Protein AF-A0AAW9IHQ1-F1 (afdb_monomer)

Mean predicted aligned error: 2.81 Å

Organism: Clostridium perfringens (NCBI:txid1502)

Nearest PDB structures (foldseek):
  6mh5-assembly1_A  TM=9.655E-01  e=3.810E-15  Staphylococcus schleiferi
  4oof-assembly1_B  TM=9.633E-01  e=3.602E-14  Mycobacterium tuberculosis H37Rv
  4ooe-assembly1_B  TM=9.600E-01  e=3.390E-14  Mycobacterium tuberculosis H37Rv
  2jd0-assembly1_A  TM=9.594E-01  e=8.427E-14  Mycobacterium tuberculosis H37Rv
  2y1c-assembly1_A  TM=9.170E-01  e=8.427E-14  Mycobacterium tuberculosis H37Rv

Secondary structure (DSSP, 8-state):
-HHHHTT--EEE--HHHHHHHHHHHHHHHHHHT--EEE-SHHHHHHHHHTTTS-GGGEEEEEEEE---TTTT--HHHHTT--HHHHT--SS----HHHHHHHHTTHHHHHHHHHHHHHH---GGGEEEEE-TT--S-EEEEETTS-EE-

Radius of gyration: 16.57 Å; Cα contacts (8 Å, |Δi|>4): 228; chains: 1; bounding box: 47×26×45 Å

Sequence (149 aa):
IKAIEAKKDRALANKETLVVAGALVMKKAKEMGVEILPVDSEHSAIFQSLNGYNEEDVSKIILTASGGPFRGKNIEELKNVTVKDALKHPKWNMGQKISIDSATLMNKGLEVIEAHFLFNCPYENIEVVVHPQGIIHSMVEYNDASVIA

InterPro domains:
  IPR003821 1-deoxy-D-xylulose 5-phosphate reductoisomerase [PTHR30525] (1-149)
  IPR013644 1-deoxy-D-xylulose 5-phosphate reductoisomerase, C-terminal [PF08436] (36-119)

Solvent-accessible surface area (backbone atoms only — not comparable to full-atom values): 8389 Å² total; per-residue (Å²): 105,74,50,40,77,66,59,38,65,36,79,44,66,64,55,65,58,37,57,77,38,25,75,62,53,53,50,51,20,62,77,52,74,29,55,78,42,56,56,41,65,39,53,35,34,36,56,58,49,46,62,96,57,61,80,88,46,54,55,32,41,39,46,47,35,56,50,38,50,51,59,89,60,53,73,75,59,58,76,70,64,48,72,79,53,27,65,53,43,88,79,63,91,73,58,68,68,61,29,45,26,32,36,70,45,48,44,57,57,45,48,52,49,27,46,28,62,76,66,74,40,59,71,94,35,53,44,81,42,78,40,68,83,64,77,72,41,17,29,36,30,30,75,87,69,51,74,39,107

pLDDT: mean 96.47, std 2.45, range [85.06, 98.75]

Structure (mmCIF, N/CA/C/O backbone):
data_AF-A0AAW9IHQ1-F1
#
_entry.id   AF-A0AAW9IHQ1-F1
#
loop_
_atom_site.group_PDB
_atom_site.id
_atom_site.type_symbol
_atom_site.label_atom_id
_atom_site.label_alt_id
_atom_site.label_comp_id
_atom_site.label_asym_id
_atom_site.label_entity_id
_atom_site.label_seq_id
_atom_site.pdbx_PDB_ins_code
_atom_site.Cartn_x
_atom_site.Cartn_y
_atom_site.Cartn_z
_atom_site.occupancy
_atom_site.B_iso_or_equiv
_atom_site.auth_seq_id
_atom_site.auth_comp_id
_atom_site.auth_asym_id
_atom_site.auth_atom_id
_atom_site.pdbx_PDB_model_num
ATOM 1 N N . ILE A 1 1 ? -19.232 5.748 -0.566 1.00 91.75 1 ILE A N 1
ATOM 2 C CA . ILE A 1 1 ? -20.231 6.606 0.118 1.00 91.75 1 ILE A CA 1
ATOM 3 C C . ILE A 1 1 ? -21.606 5.946 0.214 1.00 91.75 1 ILE A C 1
ATOM 5 O O . ILE A 1 1 ? -21.896 5.466 1.294 1.00 91.75 1 ILE A O 1
ATOM 9 N N . LYS A 1 2 ? -22.398 5.787 -0.861 1.00 95.81 2 LYS A N 1
ATOM 10 C CA . LYS A 1 2 ? -23.765 5.210 -0.766 1.00 95.81 2 LYS A CA 1
ATOM 11 C C . LYS A 1 2 ? -23.884 3.895 0.020 1.00 95.81 2 LYS A C 1
ATOM 13 O O . LYS A 1 2 ? -24.820 3.716 0.783 1.00 95.81 2 LYS A O 1
ATOM 18 N N . ALA A 1 3 ? -22.937 2.973 -0.142 1.00 96.19 3 ALA A N 1
ATOM 19 C CA . ALA A 1 3 ? -22.962 1.723 0.622 1.00 96.19 3 ALA A CA 1
ATOM 20 C C . ALA A 1 3 ? -22.671 1.913 2.123 1.00 96.19 3 ALA A C 1
ATOM 22 O O . ALA A 1 3 ? -23.284 1.237 2.937 1.00 96.19 3 ALA A O 1
ATOM 23 N N . ILE A 1 4 ? -21.804 2.869 2.481 1.00 96.44 4 ILE A N 1
ATOM 24 C CA . ILE A 1 4 ? -21.558 3.264 3.878 1.00 96.44 4 ILE A CA 1
ATOM 25 C C . ILE A 1 4 ? -22.839 3.878 4.458 1.00 96.44 4 ILE A C 1
ATOM 27 O O . ILE A 1 4 ? -23.260 3.534 5.555 1.00 96.44 4 ILE A O 1
ATOM 31 N N . GLU A 1 5 ? -23.516 4.738 3.693 1.00 96.12 5 GLU A N 1
ATOM 32 C CA . GLU A 1 5 ? -24.803 5.324 4.095 1.00 96.12 5 GLU A CA 1
ATOM 33 C C . GLU A 1 5 ? -25.894 4.260 4.284 1.00 96.12 5 GLU A C 1
ATOM 35 O O . GLU A 1 5 ? -26.731 4.376 5.174 1.00 96.12 5 GLU A O 1
ATOM 40 N N . ALA A 1 6 ? -25.840 3.189 3.492 1.00 97.38 6 ALA A N 1
ATOM 41 C CA . ALA A 1 6 ? -26.702 2.020 3.615 1.00 97.38 6 ALA A CA 1
ATOM 42 C C . ALA A 1 6 ? -26.254 1.019 4.701 1.00 97.38 6 ALA A C 1
ATOM 44 O O . ALA A 1 6 ? -26.804 -0.084 4.761 1.00 97.38 6 ALA A O 1
ATOM 45 N N . LYS A 1 7 ? -25.267 1.377 5.538 1.00 96.69 7 LYS A N 1
ATOM 46 C CA . LYS A 1 7 ? -24.699 0.539 6.607 1.00 96.69 7 LYS A CA 1
ATOM 47 C C . LYS A 1 7 ? -24.227 -0.834 6.119 1.00 96.69 7 LYS A C 1
ATOM 49 O O . LYS A 1 7 ? -24.558 -1.865 6.700 1.00 96.69 7 LYS A O 1
ATOM 54 N N . LYS A 1 8 ? -23.527 -0.854 4.985 1.00 97.81 8 LYS A N 1
ATOM 55 C CA . LYS A 1 8 ? -22.898 -2.057 4.436 1.00 97.81 8 LYS A CA 1
ATOM 56 C C . LYS A 1 8 ? -21.396 -1.948 4.570 1.00 97.81 8 LYS A C 1
ATOM 58 O O . LYS A 1 8 ? -20.826 -0.995 4.034 1.00 97.81 8 LYS A O 1
ATOM 63 N N . ASP A 1 9 ? -20.795 -2.955 5.190 1.00 96.25 9 ASP A N 1
ATOM 64 C CA . ASP A 1 9 ? -19.345 -3.121 5.216 1.00 96.25 9 ASP A CA 1
ATOM 65 C C . ASP A 1 9 ? -18.786 -3.146 3.798 1.00 96.25 9 ASP A C 1
ATOM 67 O O . ASP A 1 9 ? -19.443 -3.565 2.831 1.00 96.25 9 ASP A O 1
ATOM 71 N N . ARG A 1 10 ? -17.575 -2.615 3.653 1.00 95.69 10 ARG A N 1
ATOM 72 C CA . ARG A 1 10 ? -16.955 -2.407 2.350 1.00 95.69 10 ARG A CA 1
ATOM 73 C C . ARG A 1 10 ? -15.626 -3.116 2.275 1.00 95.69 10 ARG A C 1
ATOM 75 O O . ARG A 1 10 ? -14.631 -2.601 2.756 1.00 95.69 10 ARG A O 1
ATOM 82 N N . ALA A 1 11 ? -15.616 -4.222 1.542 1.00 97.19 11 ALA A N 1
ATOM 83 C CA . ALA A 1 11 ? -14.406 -4.755 0.938 1.00 97.19 11 ALA A CA 1
ATOM 84 C C . ALA A 1 11 ? -13.908 -3.760 -0.128 1.00 97.19 11 ALA A C 1
ATOM 86 O O . ALA A 1 11 ? -14.492 -3.647 -1.212 1.00 97.19 11 ALA A O 1
ATOM 87 N N . LEU A 1 12 ? -12.895 -2.965 0.212 1.00 95.19 12 LEU A N 1
ATOM 88 C CA . LEU A 1 12 ? -12.358 -1.904 -0.627 1.00 95.19 12 LEU A CA 1
ATOM 89 C C . LEU A 1 12 ? -11.076 -2.375 -1.320 1.00 95.19 12 LEU A C 1
ATOM 91 O O . LEU A 1 12 ? -10.045 -2.563 -0.688 1.00 95.19 12 LEU A O 1
ATOM 95 N N . ALA A 1 13 ? -11.157 -2.533 -2.641 1.00 93.06 13 ALA A N 1
ATOM 96 C CA . ALA A 1 13 ? -10.009 -2.825 -3.510 1.00 93.06 13 ALA A CA 1
ATOM 97 C C . ALA A 1 13 ? -9.484 -1.581 -4.251 1.00 93.06 13 ALA A C 1
ATOM 99 O O . ALA A 1 13 ? -8.509 -1.651 -4.992 1.00 93.06 13 ALA A O 1
ATOM 100 N N . ASN A 1 14 ? -10.188 -0.451 -4.142 1.00 92.25 14 ASN A N 1
ATOM 101 C CA . ASN A 1 14 ? -9.871 0.767 -4.875 1.00 92.25 14 ASN A CA 1
ATOM 102 C C . ASN A 1 14 ? -9.147 1.770 -3.967 1.00 92.25 14 ASN A C 1
ATOM 104 O O . ASN A 1 14 ? -9.802 2.555 -3.277 1.00 92.25 14 ASN A O 1
ATOM 108 N N . LYS A 1 15 ? -7.813 1.767 -4.024 1.00 94.44 15 LYS A N 1
ATOM 109 C CA . LYS A 1 15 ? -6.951 2.651 -3.228 1.00 94.44 15 LYS A CA 1
ATOM 110 C C . LYS A 1 15 ? -7.170 4.133 -3.485 1.00 94.44 15 LYS A C 1
ATOM 112 O O . LYS A 1 15 ? -7.130 4.947 -2.566 1.00 94.44 15 LYS A O 1
ATOM 117 N N . GLU A 1 16 ? -7.477 4.505 -4.729 1.00 97.06 16 GLU A N 1
ATOM 118 C CA . GLU A 1 16 ? -7.649 5.904 -5.132 1.00 97.06 16 GLU A CA 1
ATOM 119 C C . GLU A 1 16 ? -8.758 6.600 -4.337 1.00 97.06 16 GLU A C 1
ATOM 121 O O . GLU A 1 16 ? -8.670 7.798 -4.079 1.00 97.06 16 GLU A O 1
ATOM 126 N N . THR A 1 17 ? -9.772 5.851 -3.890 1.00 96.31 17 THR A N 1
ATOM 127 C CA . THR A 1 17 ? -10.822 6.370 -3.007 1.00 96.31 17 THR A CA 1
ATOM 128 C C . THR A 1 17 ? -10.244 6.929 -1.704 1.00 96.31 17 THR A C 1
ATOM 130 O O . THR A 1 17 ? -10.631 8.025 -1.292 1.00 96.31 17 THR A O 1
ATOM 133 N N . LEU A 1 18 ? -9.322 6.208 -1.060 1.00 96.69 18 LEU A N 1
ATOM 134 C CA . LEU A 1 18 ? -8.708 6.644 0.197 1.00 96.69 18 LEU A CA 1
ATOM 135 C C . LEU A 1 18 ? -7.591 7.659 -0.028 1.00 96.69 18 LEU A C 1
ATOM 137 O O . LEU A 1 18 ? -7.455 8.585 0.764 1.00 96.69 18 LEU A O 1
ATOM 141 N N . VAL A 1 19 ? -6.872 7.576 -1.144 1.00 97.06 19 VAL A N 1
ATOM 142 C CA . VAL A 1 19 ? -5.885 8.605 -1.499 1.00 97.06 19 VAL A CA 1
ATOM 143 C C . VAL A 1 19 ? -6.552 9.967 -1.699 1.00 97.06 19 VAL A C 1
ATOM 145 O O . VAL A 1 19 ? -6.074 10.976 -1.190 1.00 97.06 19 VAL A O 1
ATOM 148 N N . VAL A 1 20 ? -7.667 10.011 -2.433 1.00 97.69 20 VAL A N 1
ATOM 149 C CA . VAL A 1 20 ? -8.336 11.273 -2.782 1.00 97.69 20 VAL A CA 1
ATOM 150 C C . VAL A 1 20 ? -9.240 11.775 -1.656 1.00 97.69 20 VAL A C 1
ATOM 152 O O . VAL A 1 20 ? -9.367 12.983 -1.462 1.00 97.69 20 VAL A O 1
ATOM 155 N N . ALA A 1 21 ? -9.902 10.874 -0.928 1.00 97.50 21 ALA A N 1
ATOM 156 C CA . ALA A 1 21 ? -10.961 11.232 0.012 1.00 97.50 21 ALA A CA 1
ATOM 157 C C . ALA A 1 21 ? -10.863 10.502 1.361 1.00 97.50 21 ALA A C 1
ATOM 159 O O . ALA A 1 21 ? -11.879 10.368 2.046 1.00 97.50 21 ALA A O 1
ATOM 160 N N . GLY A 1 22 ? -9.673 10.049 1.764 1.00 97.06 22 GLY A N 1
ATOM 161 C CA . GLY A 1 22 ? -9.461 9.212 2.951 1.00 97.06 22 GLY A CA 1
ATOM 162 C C . GLY A 1 22 ? -10.115 9.765 4.211 1.00 97.06 22 GLY A C 1
ATOM 163 O O . GLY A 1 22 ? -10.982 9.111 4.786 1.00 97.06 22 GLY A O 1
ATOM 164 N N . ALA A 1 23 ? -9.820 11.015 4.577 1.00 97.06 23 ALA A N 1
ATOM 165 C CA . ALA A 1 23 ? -10.409 11.649 5.760 1.00 97.06 23 ALA A CA 1
ATOM 166 C C . ALA A 1 23 ? -11.951 11.682 5.725 1.00 97.06 23 ALA A C 1
ATOM 168 O O . ALA A 1 23 ? -12.601 11.441 6.741 1.00 97.06 23 ALA A O 1
ATOM 169 N N . LEU A 1 24 ? -12.551 11.944 4.558 1.00 97.50 24 LEU A N 1
ATOM 170 C CA . LEU A 1 24 ? -14.007 11.973 4.388 1.00 97.50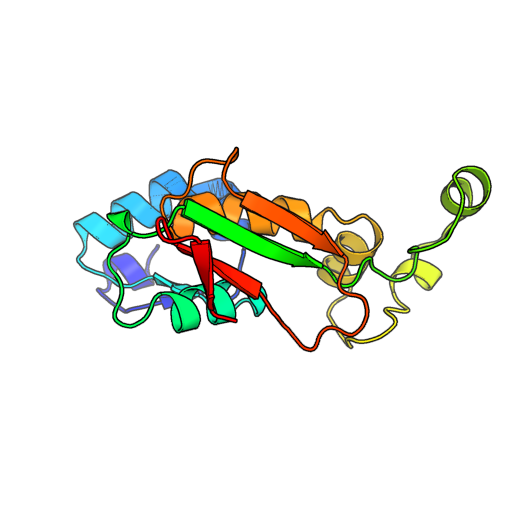 24 LEU A CA 1
ATOM 171 C C . LEU A 1 24 ? -14.610 10.568 4.510 1.00 97.50 24 LEU A C 1
ATOM 173 O O . LEU A 1 24 ? -15.615 10.378 5.196 1.00 97.50 24 LEU A O 1
ATOM 177 N N . VAL A 1 25 ? -14.011 9.593 3.825 1.00 97.88 25 VAL A N 1
ATOM 178 C CA . VAL A 1 25 ? -14.492 8.209 3.770 1.00 97.88 25 VAL A CA 1
ATOM 179 C C . VAL A 1 25 ? -14.375 7.549 5.139 1.00 97.88 25 VAL A C 1
ATOM 181 O O . VAL A 1 25 ? -15.375 7.017 5.621 1.00 97.88 25 VAL A O 1
ATOM 184 N N . MET A 1 26 ? -13.211 7.648 5.786 1.00 97.62 26 MET A N 1
ATOM 185 C CA . MET A 1 26 ? -12.958 7.047 7.098 1.00 97.62 26 MET A CA 1
ATOM 186 C C . MET A 1 26 ? -13.821 7.690 8.186 1.00 97.62 26 MET A C 1
ATOM 188 O O . MET A 1 26 ? -14.451 6.979 8.969 1.00 97.62 26 MET A O 1
ATOM 192 N N . LYS A 1 27 ? -13.960 9.027 8.189 1.00 97.44 27 LYS A N 1
ATOM 193 C CA . LYS A 1 27 ? -14.873 9.722 9.111 1.00 97.44 27 LYS A CA 1
ATOM 194 C C . LYS A 1 27 ? -16.312 9.232 8.950 1.00 97.44 27 LYS A C 1
ATOM 196 O O . LYS A 1 27 ? -16.955 8.893 9.938 1.00 97.44 27 LYS A O 1
ATOM 201 N N . LYS A 1 28 ? -16.813 9.157 7.712 1.00 97.75 28 LYS A N 1
ATOM 202 C CA . LYS A 1 28 ? -18.184 8.705 7.434 1.00 97.75 28 LYS A CA 1
ATOM 203 C C . LYS A 1 28 ? -18.399 7.240 7.822 1.00 97.75 28 LYS A C 1
ATOM 205 O O . LYS A 1 28 ? -19.465 6.910 8.332 1.00 97.75 28 LYS A O 1
ATOM 210 N N . ALA A 1 29 ? -17.419 6.370 7.571 1.00 97.81 29 ALA A N 1
ATOM 211 C CA . ALA A 1 29 ? -17.470 4.963 7.966 1.00 97.81 29 ALA A CA 1
ATOM 212 C C . ALA A 1 29 ? -17.591 4.825 9.491 1.00 97.81 29 ALA A C 1
ATOM 214 O O . ALA A 1 29 ? -18.523 4.178 9.970 1.00 97.81 29 ALA A O 1
ATOM 215 N N . LYS A 1 30 ? -16.754 5.557 10.239 1.00 97.06 30 LYS A N 1
ATOM 216 C CA . LYS A 1 30 ? -16.803 5.624 11.706 1.00 97.06 30 LYS A CA 1
ATOM 217 C C . LYS A 1 30 ? -18.143 6.149 12.229 1.00 97.06 30 LYS A C 1
ATOM 219 O O . LYS A 1 30 ? -18.734 5.534 13.108 1.00 97.06 30 LYS A O 1
ATOM 224 N N . GLU A 1 31 ? -18.655 7.250 11.675 1.00 97.56 31 GLU A N 1
ATOM 225 C CA . GLU A 1 31 ? -19.960 7.823 12.056 1.00 97.56 31 GLU A CA 1
ATOM 226 C C . GLU A 1 31 ? -21.130 6.854 11.828 1.00 97.56 31 GLU A C 1
ATOM 228 O O . GLU A 1 31 ? -22.103 6.862 12.581 1.00 97.56 31 GLU A O 1
ATOM 233 N N . MET A 1 32 ? -21.051 6.029 10.781 1.00 97.31 32 MET A N 1
ATOM 234 C CA . MET A 1 32 ? -22.108 5.085 10.412 1.00 97.31 32 MET A CA 1
ATOM 235 C C . MET A 1 32 ? -21.939 3.696 11.044 1.00 97.31 32 MET A C 1
ATOM 237 O O . MET A 1 32 ? -22.846 2.874 10.888 1.00 97.31 32 MET A O 1
ATOM 241 N N . GLY A 1 33 ? -20.827 3.443 11.748 1.00 97.25 33 GLY A N 1
ATOM 242 C CA . GLY A 1 33 ? -20.486 2.135 12.317 1.00 97.25 33 GLY A CA 1
ATOM 243 C C . GLY A 1 33 ? -20.293 1.062 11.244 1.00 97.25 33 GLY A C 1
ATOM 244 O O . GLY A 1 33 ? -20.852 -0.022 11.365 1.00 97.25 33 GLY A O 1
ATOM 245 N N . VAL A 1 34 ? -19.605 1.412 10.155 1.00 97.69 34 VAL A N 1
ATOM 246 C CA . VAL A 1 34 ? -19.356 0.540 8.999 1.00 97.69 34 VAL A CA 1
ATOM 247 C C . VAL A 1 34 ? -17.875 0.223 8.906 1.00 97.69 34 VAL A C 1
ATOM 249 O O . VAL A 1 34 ? -17.055 1.140 8.948 1.00 97.69 34 VAL A O 1
ATOM 252 N N . GLU A 1 35 ? -17.553 -1.045 8.670 1.00 95.62 35 GLU A N 1
ATOM 253 C CA . GLU A 1 35 ? -16.174 -1.490 8.489 1.00 95.62 35 GLU A CA 1
ATOM 254 C C . GLU A 1 35 ? -15.685 -1.270 7.049 1.00 95.62 35 GLU A C 1
ATOM 256 O O . GLU A 1 35 ? -16.397 -1.531 6.066 1.00 95.62 35 GLU A O 1
ATOM 261 N N . ILE A 1 36 ? -14.440 -0.806 6.915 1.00 97.12 36 ILE A N 1
ATOM 262 C CA . ILE A 1 36 ? -13.715 -0.744 5.640 1.00 97.12 36 ILE A CA 1
ATOM 263 C C . ILE A 1 36 ? -12.654 -1.842 5.663 1.00 97.12 36 ILE A C 1
ATOM 265 O O . ILE A 1 36 ? -11.630 -1.718 6.323 1.00 97.12 36 ILE A O 1
ATOM 269 N N . LEU A 1 37 ? -12.912 -2.918 4.928 1.00 96.94 37 LEU A N 1
ATOM 270 C CA . LEU A 1 37 ? -12.043 -4.085 4.855 1.00 96.94 37 LEU A CA 1
ATOM 271 C C . LEU A 1 37 ? -11.098 -3.944 3.654 1.00 96.94 37 LEU A C 1
ATOM 273 O O . LEU A 1 37 ? -11.589 -3.855 2.521 1.00 96.94 37 LEU A O 1
ATOM 277 N N . PRO A 1 38 ? -9.771 -3.923 3.851 1.00 97.31 38 PRO A N 1
ATOM 278 C CA . PRO A 1 38 ? -8.830 -3.814 2.745 1.00 97.31 38 PRO A CA 1
ATOM 279 C C . PRO A 1 38 ? -8.793 -5.091 1.907 1.00 97.31 38 PRO A C 1
ATOM 281 O O . PRO A 1 38 ? -8.691 -6.195 2.437 1.00 97.31 38 PRO A O 1
ATOM 284 N N . VAL A 1 39 ? -8.849 -4.931 0.585 1.00 97.69 39 VAL A N 1
ATOM 285 C CA . VAL A 1 39 ? -8.702 -6.034 -0.385 1.00 97.69 39 VAL A CA 1
ATOM 286 C C . VAL A 1 39 ? -7.381 -5.946 -1.148 1.00 97.69 39 VAL A C 1
ATOM 288 O O . VAL A 1 39 ? -6.942 -6.942 -1.719 1.00 97.69 39 VAL A O 1
ATOM 291 N N . ASP A 1 40 ? -6.747 -4.774 -1.171 1.00 96.69 40 ASP A N 1
ATOM 292 C CA . ASP A 1 40 ? -5.404 -4.641 -1.731 1.00 96.69 40 ASP A CA 1
ATOM 293 C C . ASP A 1 40 ? -4.421 -5.546 -0.972 1.00 96.69 40 ASP A C 1
ATOM 295 O O . ASP A 1 40 ? -4.547 -5.711 0.243 1.00 96.69 40 ASP A O 1
ATOM 299 N N . SER A 1 41 ? -3.494 -6.196 -1.679 1.00 96.44 41 SER A N 1
ATOM 300 C CA . SER A 1 41 ? -2.769 -7.358 -1.148 1.00 96.44 41 SER A CA 1
ATOM 301 C C . SER A 1 41 ? -1.940 -7.025 0.084 1.00 96.44 41 SER A C 1
ATOM 303 O O . SER A 1 41 ? -1.954 -7.763 1.068 1.00 96.44 41 SER A O 1
ATOM 305 N N . GLU A 1 42 ? -1.236 -5.902 0.046 1.00 98.12 42 GLU A N 1
ATOM 306 C CA . GLU A 1 42 ? -0.365 -5.451 1.117 1.00 98.12 42 GLU A CA 1
ATOM 307 C C . GLU A 1 42 ? -1.174 -5.027 2.346 1.00 98.12 42 GLU A C 1
ATOM 309 O O . GLU A 1 42 ? -0.877 -5.447 3.462 1.00 98.12 42 GLU A O 1
ATOM 314 N N . HIS A 1 43 ? -2.263 -4.281 2.161 1.00 98.31 43 HIS A N 1
ATOM 315 C CA . HIS A 1 43 ? -3.139 -3.879 3.265 1.00 98.31 43 HIS A CA 1
ATOM 316 C C . HIS A 1 43 ? -3.933 -5.052 3.826 1.00 98.31 43 HIS A C 1
ATOM 318 O O . HIS A 1 43 ? -4.147 -5.120 5.030 1.00 98.31 43 HIS A O 1
ATOM 324 N N . SER A 1 44 ? -4.329 -6.010 2.991 1.00 98.00 44 SER A N 1
ATOM 325 C CA . SER A 1 44 ? -4.938 -7.253 3.455 1.00 98.00 44 SER A CA 1
ATOM 326 C C . SER A 1 44 ? -3.960 -8.077 4.295 1.00 98.00 44 SER A C 1
ATOM 328 O O . SER A 1 44 ? -4.392 -8.707 5.260 1.00 98.00 44 SER A O 1
ATOM 330 N N . ALA A 1 45 ? -2.665 -8.079 3.967 1.00 98.25 45 ALA A N 1
ATOM 331 C CA . ALA A 1 45 ? -1.643 -8.720 4.790 1.00 98.25 45 ALA A CA 1
ATOM 332 C C . ALA A 1 45 ? -1.453 -7.982 6.122 1.00 98.25 45 ALA A C 1
ATOM 334 O O . ALA A 1 45 ? -1.530 -8.614 7.167 1.00 98.25 45 ALA A O 1
ATOM 335 N N . ILE A 1 46 ? -1.344 -6.647 6.106 1.00 98.00 46 ILE A N 1
ATOM 336 C CA . ILE A 1 46 ? -1.281 -5.830 7.335 1.00 98.00 46 ILE A CA 1
ATOM 337 C C . ILE A 1 46 ? -2.489 -6.107 8.232 1.00 98.00 46 ILE A C 1
ATOM 339 O O . ILE A 1 46 ? -2.331 -6.387 9.415 1.00 98.00 46 ILE A O 1
ATOM 343 N N . PHE A 1 47 ? -3.696 -6.091 7.665 1.00 97.06 47 PHE A N 1
ATOM 344 C CA . PHE A 1 47 ? -4.932 -6.349 8.399 1.00 97.06 47 PHE A CA 1
ATOM 345 C C . PHE A 1 47 ? -4.943 -7.730 9.068 1.00 97.06 47 PHE A C 1
ATOM 347 O O . PHE A 1 47 ? -5.403 -7.865 10.198 1.00 97.06 47 PHE A O 1
ATOM 354 N N . GLN A 1 48 ? -4.416 -8.755 8.392 1.00 97.06 48 GLN A N 1
ATOM 355 C CA . GLN A 1 48 ? -4.282 -10.092 8.972 1.00 97.06 48 GLN A CA 1
ATOM 356 C C . GLN A 1 48 ? -3.226 -10.132 10.078 1.00 97.06 48 GLN A C 1
ATOM 358 O O . GLN A 1 48 ? -3.484 -10.737 11.116 1.00 97.06 48 GLN A O 1
ATOM 363 N N . SER A 1 49 ? -2.086 -9.462 9.890 1.00 96.75 49 SER A N 1
ATOM 364 C CA . SER A 1 49 ? -1.028 -9.379 10.900 1.00 96.75 49 SER A CA 1
ATOM 365 C C . SER A 1 49 ? -1.490 -8.653 12.163 1.00 96.75 49 SER A C 1
ATOM 367 O O . SER A 1 49 ? -1.114 -9.058 13.253 1.00 96.75 49 SER A O 1
ATOM 369 N N . LEU A 1 50 ? -2.364 -7.647 12.041 1.00 94.88 50 LEU A N 1
ATOM 370 C CA . LEU A 1 50 ? -2.943 -6.921 13.178 1.00 94.88 50 LEU A CA 1
ATOM 371 C C . LEU A 1 50 ? -3.957 -7.740 13.993 1.00 94.88 50 LEU A C 1
ATOM 373 O O . LEU A 1 50 ? -4.320 -7.338 15.098 1.00 94.88 50 LEU A O 1
ATOM 377 N N . ASN A 1 51 ? -4.440 -8.873 13.480 1.00 90.69 51 ASN A N 1
ATOM 378 C CA . ASN A 1 51 ? -5.492 -9.630 14.146 1.00 90.69 51 ASN A CA 1
ATOM 379 C C . ASN A 1 51 ? -5.015 -10.186 15.499 1.00 90.69 51 ASN A C 1
ATOM 381 O O . ASN A 1 51 ? -4.063 -10.961 15.567 1.00 90.69 51 ASN A O 1
ATOM 385 N N . GLY A 1 52 ? -5.713 -9.814 16.574 1.00 85.44 52 GLY A N 1
ATOM 386 C CA . GLY A 1 52 ? -5.363 -10.196 17.944 1.00 85.44 52 GLY A CA 1
ATOM 387 C C . GLY A 1 52 ? -4.410 -9.234 18.659 1.00 85.44 52 GLY A C 1
ATOM 388 O O . GLY A 1 52 ? -4.057 -9.508 19.804 1.00 85.44 52 GLY A O 1
ATOM 389 N N . TYR A 1 53 ? -4.042 -8.115 18.028 1.00 88.19 53 TYR A N 1
ATOM 390 C CA . TYR A 1 53 ? -3.213 -7.056 18.607 1.00 88.19 53 TYR A CA 1
ATOM 391 C C . TYR A 1 53 ? -3.973 -5.728 18.664 1.00 88.19 53 TYR A C 1
ATOM 393 O O . TYR A 1 53 ? -4.888 -5.498 17.869 1.00 88.19 53 TYR A O 1
ATOM 401 N N . ASN A 1 54 ? -3.597 -4.842 19.590 1.00 87.31 54 ASN A N 1
ATOM 402 C CA . ASN A 1 54 ? -4.152 -3.493 19.625 1.00 87.31 54 ASN A CA 1
ATOM 403 C C . ASN A 1 54 ? -3.352 -2.568 18.702 1.00 87.31 54 ASN A C 1
ATOM 405 O O . ASN A 1 54 ? -2.149 -2.741 18.514 1.00 87.31 54 ASN A O 1
ATOM 409 N N . GLU A 1 55 ? -4.004 -1.536 18.164 1.00 85.06 55 GLU A N 1
ATOM 410 C CA . GLU A 1 55 ? -3.340 -0.531 17.318 1.00 85.06 55 GLU A CA 1
ATOM 411 C C . GLU A 1 55 ? -2.171 0.162 18.043 1.00 85.06 55 GLU A C 1
ATOM 413 O O . GLU A 1 55 ? -1.163 0.487 17.426 1.00 85.06 55 GLU A O 1
ATOM 418 N N . GLU A 1 56 ? -2.279 0.346 19.361 1.00 90.12 56 GLU A N 1
ATOM 419 C CA . GLU A 1 56 ? -1.246 0.950 20.217 1.00 90.12 56 GLU A CA 1
ATOM 420 C C . GLU A 1 56 ? 0.020 0.096 20.375 1.00 90.12 56 GLU A C 1
ATOM 422 O O . GLU A 1 56 ? 1.075 0.623 20.733 1.00 90.12 56 GLU A O 1
ATOM 427 N N . ASP A 1 57 ? -0.062 -1.201 20.064 1.00 92.44 57 ASP A N 1
ATOM 428 C CA . ASP A 1 57 ? 1.079 -2.116 20.104 1.00 92.44 57 ASP A CA 1
ATOM 429 C C . ASP A 1 57 ? 1.951 -2.006 18.840 1.00 92.44 57 ASP A C 1
ATOM 431 O O . ASP A 1 57 ? 3.083 -2.497 18.826 1.00 92.44 57 ASP A O 1
ATOM 435 N N . VAL A 1 58 ? 1.442 -1.368 17.777 1.00 95.06 58 VAL A N 1
ATOM 436 C CA . VAL A 1 58 ? 2.113 -1.251 16.478 1.00 95.06 58 VAL A CA 1
ATOM 437 C C . VAL A 1 58 ? 3.193 -0.176 16.527 1.00 95.06 58 VAL A C 1
ATOM 439 O O . VAL A 1 58 ? 2.918 0.998 16.768 1.00 95.06 58 VAL A O 1
ATOM 442 N N . SER A 1 59 ? 4.423 -0.568 16.207 1.00 96.56 59 SER A N 1
ATOM 443 C CA . SER A 1 59 ? 5.545 0.357 16.063 1.00 96.56 59 SER A CA 1
ATOM 444 C C . SER A 1 59 ? 5.664 0.868 14.628 1.00 96.56 59 SER A C 1
ATOM 446 O O . SER A 1 59 ? 5.796 2.072 14.395 1.00 96.56 59 SER A O 1
ATOM 448 N N . LYS A 1 60 ? 5.579 -0.040 13.647 1.00 97.56 60 LYS A N 1
ATOM 449 C CA . LYS A 1 60 ? 5.833 0.271 12.237 1.00 97.56 60 LYS A CA 1
ATOM 450 C C . LYS A 1 60 ? 5.095 -0.679 11.295 1.00 97.56 60 LYS A C 1
ATOM 452 O O . LYS A 1 60 ? 4.990 -1.878 11.540 1.00 97.56 60 LYS A O 1
ATOM 457 N N . ILE A 1 61 ? 4.635 -0.147 10.168 1.00 98.44 61 ILE A N 1
ATOM 458 C CA . ILE A 1 61 ? 4.155 -0.923 9.024 1.00 98.44 61 ILE A CA 1
ATOM 459 C C . ILE A 1 61 ? 5.290 -1.075 8.014 1.00 98.44 61 ILE A C 1
ATOM 461 O O . ILE A 1 61 ? 5.887 -0.086 7.591 1.00 98.44 61 ILE A O 1
ATOM 465 N N . ILE A 1 62 ? 5.537 -2.303 7.560 1.00 98.69 62 ILE A N 1
ATOM 466 C CA . ILE A 1 62 ? 6.477 -2.582 6.474 1.00 98.69 62 ILE A CA 1
ATOM 467 C C . ILE A 1 62 ? 5.679 -2.947 5.220 1.00 98.69 62 ILE A C 1
ATOM 469 O O . ILE A 1 62 ? 5.058 -4.011 5.112 1.00 98.69 62 ILE A O 1
ATOM 473 N N . LEU A 1 63 ? 5.688 -2.035 4.253 1.00 98.62 63 LEU A N 1
ATOM 474 C CA . LEU A 1 63 ? 4.936 -2.114 3.010 1.00 98.62 63 LEU A CA 1
ATOM 475 C C . LEU A 1 63 ? 5.823 -2.652 1.883 1.00 98.62 63 LEU A C 1
ATOM 477 O O . LEU A 1 63 ? 6.713 -1.955 1.387 1.00 98.62 63 LEU A O 1
ATOM 481 N N . THR A 1 64 ? 5.604 -3.900 1.462 1.00 98.56 64 THR A N 1
ATOM 482 C CA . THR A 1 64 ? 6.492 -4.511 0.460 1.00 98.56 64 THR A CA 1
ATOM 483 C C . THR A 1 64 ? 6.131 -4.092 -0.961 1.00 98.56 64 THR A C 1
ATOM 485 O O . THR A 1 64 ? 4.967 -3.897 -1.267 1.00 98.56 64 THR A O 1
ATOM 488 N N . ALA A 1 65 ? 7.106 -3.954 -1.861 1.00 97.62 65 ALA A N 1
ATOM 489 C CA . ALA A 1 65 ? 6.898 -3.637 -3.275 1.00 97.62 65 ALA A CA 1
ATOM 490 C C . ALA A 1 65 ? 7.635 -4.627 -4.184 1.00 97.62 65 ALA A C 1
ATOM 492 O O . ALA A 1 65 ? 8.776 -4.987 -3.914 1.00 97.62 65 ALA A O 1
ATOM 493 N N . SER A 1 66 ? 7.067 -4.986 -5.340 1.00 96.62 66 SER A N 1
ATOM 494 C CA . SER A 1 66 ? 7.779 -5.824 -6.328 1.00 96.62 66 SER A CA 1
ATOM 495 C C . SER A 1 66 ? 9.010 -5.128 -6.940 1.00 96.62 66 SER A C 1
ATOM 497 O O . SER A 1 66 ? 9.931 -5.783 -7.437 1.00 96.62 66 SER A O 1
ATOM 499 N N . GLY A 1 67 ? 9.013 -3.790 -6.938 1.00 96.12 67 GLY A N 1
ATOM 500 C CA . GLY A 1 67 ? 9.975 -2.946 -7.649 1.00 96.12 67 GLY A CA 1
ATOM 501 C C . GLY A 1 67 ? 9.630 -2.696 -9.125 1.00 96.12 67 GLY A C 1
ATOM 502 O O . GLY A 1 67 ? 10.305 -1.902 -9.777 1.00 96.12 67 GLY A O 1
ATOM 503 N N . GLY A 1 68 ? 8.595 -3.354 -9.657 1.00 96.69 68 GLY A N 1
ATOM 504 C CA . GLY A 1 68 ? 8.136 -3.179 -11.034 1.00 96.69 68 GLY A CA 1
ATOM 505 C C . GLY A 1 68 ? 9.115 -3.687 -12.113 1.00 96.69 68 GLY A C 1
ATOM 506 O O . GLY A 1 68 ? 10.199 -4.199 -11.817 1.00 96.69 68 GLY A O 1
ATOM 507 N N . PRO A 1 69 ? 8.745 -3.564 -13.401 1.00 97.12 69 PRO A N 1
ATOM 508 C CA . PRO A 1 69 ? 9.550 -4.022 -14.541 1.00 97.12 69 PRO A CA 1
ATOM 509 C C . PRO A 1 69 ? 10.867 -3.266 -14.749 1.00 97.12 69 PRO A C 1
ATOM 511 O O . PRO A 1 69 ? 11.718 -3.723 -15.511 1.00 97.12 69 PRO A O 1
ATOM 514 N N . PHE A 1 70 ? 11.042 -2.104 -14.119 1.00 97.69 70 PHE A N 1
ATOM 515 C CA . PHE A 1 70 ? 12.227 -1.263 -14.304 1.00 97.69 70 PHE A CA 1
ATOM 516 C C . PHE A 1 70 ? 13.239 -1.365 -13.163 1.00 97.69 70 PHE A C 1
ATOM 518 O O . PHE A 1 70 ? 14.275 -0.702 -13.203 1.00 97.69 70 PHE A O 1
ATOM 525 N N . ARG A 1 71 ? 12.990 -2.231 -12.174 1.00 96.00 71 ARG A N 1
ATOM 526 C CA . ARG A 1 71 ? 13.956 -2.532 -11.117 1.00 96.00 71 ARG A CA 1
ATOM 527 C C . A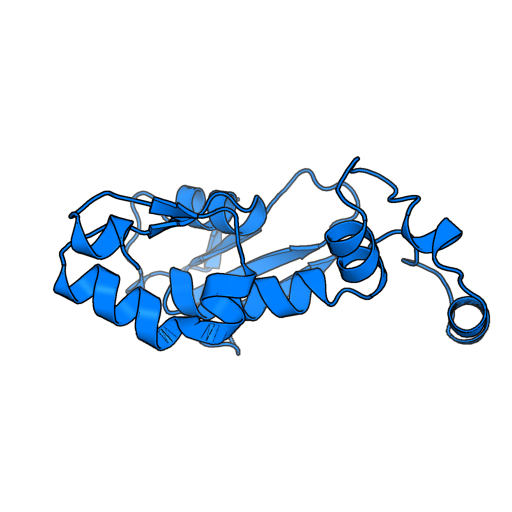RG A 1 71 ? 15.297 -2.964 -11.719 1.00 96.00 71 ARG A C 1
ATOM 529 O O . ARG A 1 71 ? 15.354 -3.910 -12.499 1.00 96.00 71 ARG A O 1
ATOM 536 N N . GLY A 1 72 ? 16.372 -2.299 -11.301 1.00 95.88 72 GLY A N 1
ATOM 537 C CA . GLY A 1 72 ? 17.735 -2.577 -11.761 1.00 95.88 72 GLY A CA 1
ATOM 538 C C . GLY A 1 72 ? 18.167 -1.794 -13.003 1.00 95.88 72 GLY A C 1
ATOM 539 O O . GLY A 1 72 ? 19.342 -1.862 -13.349 1.00 95.88 72 GLY A O 1
ATOM 540 N N . LYS A 1 73 ? 17.268 -1.029 -13.640 1.00 96.94 73 LYS A N 1
ATOM 541 C CA . LYS A 1 73 ? 17.651 -0.080 -14.692 1.00 96.94 73 LYS A CA 1
ATOM 542 C C . LYS A 1 73 ? 18.336 1.146 -14.098 1.00 96.94 73 LYS A C 1
ATOM 544 O O . LYS A 1 73 ? 17.948 1.633 -13.037 1.00 96.94 73 LYS A O 1
ATOM 549 N N . ASN A 1 74 ? 19.322 1.672 -14.813 1.00 97.50 74 ASN A N 1
ATOM 550 C CA . ASN A 1 74 ? 19.948 2.950 -14.499 1.00 97.50 74 ASN A CA 1
ATOM 551 C C . ASN A 1 74 ? 19.151 4.137 -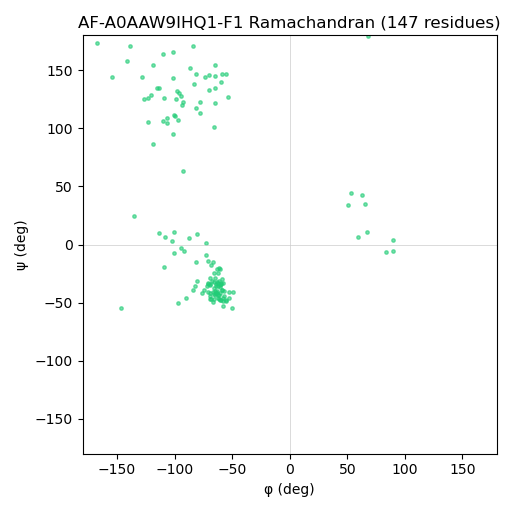15.078 1.00 97.50 74 ASN A C 1
ATOM 553 O O . ASN A 1 74 ? 18.217 3.973 -15.862 1.00 97.50 74 ASN A O 1
ATOM 557 N N . ILE A 1 75 ? 19.536 5.357 -14.695 1.00 97.00 75 ILE A N 1
ATOM 558 C CA . ILE A 1 75 ? 18.839 6.596 -15.077 1.00 97.00 75 ILE A CA 1
ATOM 559 C C . ILE A 1 75 ? 18.767 6.792 -16.601 1.00 97.00 75 ILE A C 1
ATOM 561 O O . ILE A 1 75 ? 17.729 7.218 -17.103 1.00 97.00 75 ILE A O 1
ATOM 565 N N . GLU A 1 76 ? 19.820 6.468 -17.355 1.00 97.62 76 GLU A N 1
ATOM 566 C CA . GLU A 1 76 ? 19.823 6.633 -18.818 1.00 97.62 76 GLU A CA 1
ATOM 567 C C . GLU A 1 76 ? 18.917 5.608 -19.512 1.00 97.62 76 GLU A C 1
ATOM 569 O O . GLU A 1 76 ? 18.222 5.929 -20.479 1.00 97.62 76 GLU A O 1
ATOM 574 N N . GLU A 1 77 ? 18.854 4.385 -18.984 1.00 97.06 77 GLU A N 1
ATOM 575 C CA . GLU A 1 77 ? 17.912 3.365 -19.450 1.00 97.06 77 GLU A CA 1
ATOM 576 C C . GLU A 1 77 ? 16.459 3.761 -19.157 1.00 97.06 77 GLU A C 1
ATOM 578 O O . GLU A 1 77 ? 15.576 3.513 -19.980 1.00 97.06 77 GLU A O 1
ATOM 583 N N . LEU A 1 78 ? 16.206 4.400 -18.008 1.00 97.62 78 LEU A N 1
ATOM 584 C CA . LEU A 1 78 ? 14.875 4.861 -17.604 1.00 97.62 78 LEU A CA 1
ATOM 585 C C . LEU A 1 78 ? 14.325 5.969 -18.511 1.00 97.62 78 LEU A C 1
ATOM 587 O O . LEU A 1 78 ? 13.122 6.000 -18.749 1.00 97.62 78 LEU A O 1
ATOM 591 N N . LYS A 1 79 ? 15.175 6.836 -19.078 1.00 97.62 79 LYS A N 1
ATOM 592 C CA . LYS A 1 79 ? 14.736 7.909 -19.997 1.00 97.62 79 LYS A CA 1
ATOM 593 C C . LYS A 1 79 ? 14.072 7.391 -21.275 1.00 97.62 79 LYS A C 1
ATOM 595 O O . LYS A 1 79 ? 13.299 8.115 -21.893 1.00 97.62 79 LYS A O 1
ATOM 600 N N . ASN A 1 80 ? 14.382 6.158 -21.671 1.00 97.19 80 ASN A N 1
ATOM 601 C CA . ASN A 1 80 ? 13.975 5.584 -22.953 1.00 97.19 80 ASN A CA 1
ATOM 602 C C . ASN A 1 80 ? 12.896 4.497 -22.821 1.00 97.19 80 ASN A C 1
ATOM 604 O O . ASN A 1 80 ? 12.572 3.831 -23.805 1.00 97.19 80 ASN A O 1
ATOM 608 N N . VAL A 1 81 ? 12.353 4.269 -21.620 1.00 97.94 81 VAL A N 1
ATOM 609 C CA . VAL A 1 81 ? 11.328 3.236 -21.420 1.00 97.94 81 VAL A CA 1
ATOM 610 C C . VAL A 1 81 ? 10.010 3.620 -22.077 1.00 97.94 81 VAL A C 1
ATOM 612 O O . VAL A 1 81 ? 9.615 4.783 -22.106 1.00 97.94 81 VAL A O 1
ATOM 615 N N . THR A 1 82 ? 9.295 2.618 -22.576 1.00 97.88 82 THR A N 1
ATOM 616 C CA . THR A 1 82 ? 7.999 2.820 -23.225 1.00 97.88 82 THR A CA 1
ATOM 617 C C . THR A 1 82 ? 6.853 2.265 -22.385 1.00 97.88 82 THR A C 1
ATOM 619 O O . THR A 1 82 ? 7.041 1.411 -21.515 1.00 97.88 82 THR A O 1
ATOM 622 N N . VAL A 1 83 ? 5.624 2.675 -22.712 1.00 97.38 83 VAL A N 1
ATOM 623 C CA . VAL A 1 83 ? 4.396 2.067 -22.167 1.00 97.38 83 VAL A CA 1
ATOM 624 C C . VAL A 1 83 ? 4.402 0.550 -22.377 1.00 97.38 83 VAL A C 1
ATOM 626 O O . VAL A 1 83 ? 4.074 -0.204 -21.468 1.00 97.38 83 VAL A O 1
ATOM 629 N N . LYS A 1 84 ? 4.845 0.077 -23.550 1.00 97.44 84 LYS A N 1
ATOM 630 C CA . LYS A 1 84 ? 4.921 -1.357 -23.860 1.00 97.44 84 LYS A CA 1
ATOM 631 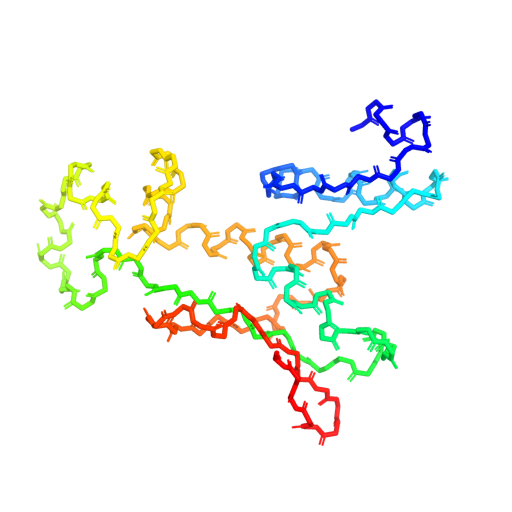C C . LYS A 1 84 ? 5.872 -2.108 -22.924 1.00 97.44 84 LYS A C 1
ATOM 633 O O . LYS A 1 84 ? 5.631 -3.281 -22.652 1.00 97.44 84 LYS A O 1
ATOM 638 N N . ASP A 1 85 ? 6.932 -1.462 -22.446 1.00 97.06 85 ASP A N 1
ATOM 639 C CA . ASP A 1 85 ? 7.855 -2.065 -21.483 1.00 97.06 85 ASP A CA 1
ATOM 640 C C . ASP A 1 85 ? 7.259 -2.082 -20.076 1.00 97.06 85 ASP A C 1
ATOM 642 O O . ASP A 1 85 ? 7.344 -3.098 -19.391 1.00 97.06 85 ASP A O 1
ATOM 646 N N . ALA A 1 86 ? 6.592 -0.997 -19.671 1.00 97.25 86 ALA A N 1
ATOM 647 C CA . ALA A 1 86 ? 5.930 -0.898 -18.370 1.00 97.25 86 ALA A CA 1
ATOM 648 C C . ALA A 1 86 ? 4.787 -1.921 -18.203 1.00 97.25 86 ALA A C 1
ATOM 650 O O . ALA A 1 86 ? 4.567 -2.440 -17.112 1.00 97.25 86 ALA A O 1
ATOM 651 N N . LEU A 1 87 ? 4.091 -2.272 -19.290 1.00 96.94 87 LEU A N 1
ATOM 652 C CA . LEU A 1 87 ? 3.027 -3.285 -19.274 1.00 96.94 87 LEU A CA 1
ATOM 653 C C . LEU A 1 87 ? 3.540 -4.732 -19.128 1.00 96.94 87 LEU A C 1
ATOM 655 O O . LEU A 1 87 ? 2.739 -5.641 -18.924 1.00 96.94 87 LEU A O 1
ATOM 659 N N . LYS A 1 88 ? 4.855 -4.976 -19.204 1.00 95.12 88 LYS A N 1
ATOM 660 C CA . LYS A 1 88 ? 5.460 -6.308 -19.023 1.00 95.12 88 LYS A CA 1
ATOM 661 C C . LYS A 1 88 ? 5.881 -6.532 -17.568 1.00 95.12 88 LYS A C 1
ATOM 663 O O . LYS A 1 88 ? 7.066 -6.681 -17.274 1.00 95.12 88 LYS A O 1
ATOM 668 N N . HIS A 1 89 ? 4.921 -6.535 -16.645 1.00 94.44 89 HIS A N 1
ATOM 669 C CA . HIS A 1 89 ? 5.226 -6.705 -15.223 1.00 94.44 89 HIS A CA 1
ATOM 670 C C . HIS A 1 89 ? 5.811 -8.111 -14.935 1.00 94.44 89 HIS A C 1
ATOM 672 O O . HIS A 1 89 ? 5.253 -9.113 -15.379 1.00 94.44 89 HIS A O 1
ATOM 678 N N . PRO A 1 90 ? 6.896 -8.237 -14.143 1.00 89.56 90 PRO A N 1
ATOM 679 C CA . PRO A 1 90 ? 7.647 -9.494 -13.974 1.00 89.56 90 PRO A CA 1
ATOM 680 C C . PRO A 1 90 ? 6.955 -10.595 -13.145 1.00 89.56 90 PRO A C 1
ATOM 682 O O . PRO A 1 90 ? 7.560 -11.634 -12.889 1.00 89.56 90 PRO A O 1
ATOM 685 N N . LYS A 1 91 ? 5.732 -10.366 -12.658 1.00 89.62 91 LYS A N 1
ATOM 686 C CA . LYS A 1 91 ? 5.076 -11.211 -11.639 1.00 89.62 91 LYS A CA 1
ATOM 687 C C . LYS A 1 91 ? 3.570 -11.275 -11.829 1.00 89.62 91 LYS A C 1
ATOM 689 O O . LYS A 1 91 ? 3.006 -12.354 -11.940 1.00 89.62 91 LYS A O 1
ATOM 694 N N . TRP A 1 92 ? 2.943 -10.109 -11.883 1.00 91.75 92 TRP A N 1
ATOM 695 C CA . TRP A 1 92 ? 1.497 -9.974 -11.898 1.00 91.75 92 TRP A CA 1
ATOM 696 C C . TRP A 1 92 ? 0.962 -9.704 -13.303 1.00 91.75 92 TRP A C 1
ATOM 698 O O . TRP A 1 92 ? 1.566 -8.955 -14.069 1.00 91.75 92 TRP A O 1
ATOM 708 N N . ASN A 1 93 ? -0.204 -10.271 -13.608 1.00 93.44 93 ASN A N 1
ATOM 709 C CA . ASN A 1 93 ? -1.010 -9.894 -14.763 1.00 93.44 93 ASN A CA 1
ATOM 710 C C . ASN A 1 93 ? -2.130 -8.966 -14.280 1.00 93.44 93 ASN A C 1
ATOM 712 O O . ASN A 1 93 ? -3.005 -9.401 -13.534 1.00 93.44 93 ASN A O 1
ATOM 716 N N . MET A 1 94 ? -2.066 -7.685 -14.643 1.00 94.06 94 MET A N 1
ATOM 717 C CA . MET A 1 94 ? -2.916 -6.635 -14.074 1.00 94.06 94 MET A CA 1
ATOM 718 C C . MET A 1 94 ? -3.416 -5.669 -15.154 1.00 94.06 94 MET A C 1
ATOM 720 O O . MET A 1 94 ? -2.965 -5.695 -16.299 1.00 94.06 94 MET A O 1
ATOM 724 N N . GLY A 1 95 ? -4.347 -4.788 -14.782 1.00 95.00 95 GLY A N 1
ATOM 725 C CA . GLY A 1 95 ? -4.818 -3.718 -15.659 1.00 95.00 95 GLY A CA 1
ATOM 726 C C . GLY A 1 95 ? -3.726 -2.692 -15.983 1.00 95.00 95 GLY A C 1
ATOM 727 O O . GLY A 1 95 ? -2.810 -2.460 -15.199 1.00 95.00 95 GLY A O 1
ATOM 728 N N . GLN A 1 96 ? -3.860 -2.013 -17.124 1.00 97.19 96 GLN A N 1
ATOM 729 C CA . GLN A 1 96 ? -2.820 -1.112 -17.636 1.00 97.19 96 GLN A CA 1
ATOM 730 C C . GLN A 1 96 ? -2.440 0.002 -16.650 1.00 97.19 96 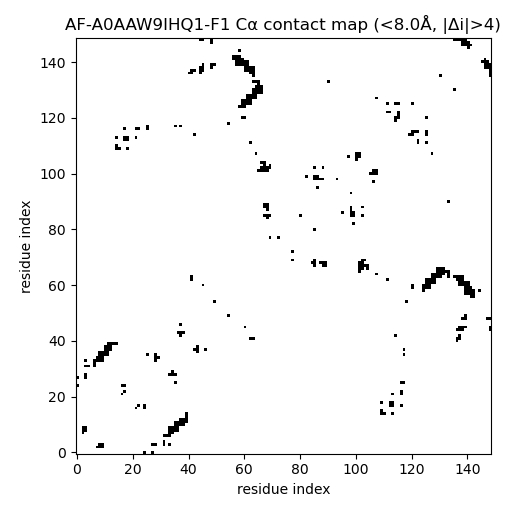GLN A C 1
ATOM 732 O O . GLN A 1 96 ? -1.256 0.235 -16.440 1.00 97.19 96 GLN A O 1
ATOM 737 N N . LYS A 1 97 ? -3.422 0.652 -16.009 1.00 97.06 97 LYS A N 1
ATOM 738 C CA . LYS A 1 97 ? -3.181 1.755 -15.061 1.00 97.06 97 LYS A CA 1
ATOM 739 C C . LYS A 1 97 ? -2.273 1.321 -13.909 1.00 97.06 97 LYS A C 1
ATOM 741 O O . LYS A 1 97 ? -1.231 1.929 -13.695 1.00 97.06 97 LYS A O 1
ATOM 746 N N . ILE A 1 98 ? -2.626 0.234 -13.222 1.00 95.69 98 ILE A N 1
ATOM 747 C CA . ILE A 1 98 ? -1.832 -0.284 -12.100 1.00 95.69 98 ILE A CA 1
ATOM 748 C C . ILE A 1 98 ? -0.473 -0.835 -12.561 1.00 95.69 98 ILE A C 1
ATOM 750 O O . ILE A 1 98 ? 0.515 -0.695 -11.846 1.00 95.69 98 ILE A O 1
ATOM 754 N N . SER A 1 99 ? -0.370 -1.390 -13.774 1.00 97.19 99 SER A N 1
ATOM 755 C CA . SER A 1 99 ? 0.926 -1.788 -14.340 1.00 97.19 99 SER A CA 1
ATOM 756 C C . SER A 1 99 ? 1.863 -0.594 -14.550 1.00 97.19 99 SER A C 1
ATOM 758 O O . SER A 1 99 ? 3.044 -0.693 -14.217 1.00 97.19 99 SER A O 1
ATOM 760 N N . ILE A 1 100 ? 1.354 0.541 -15.049 1.00 98.19 100 ILE A N 1
ATOM 761 C CA . ILE A 1 100 ? 2.146 1.774 -15.182 1.00 98.19 100 ILE A CA 1
ATOM 762 C C . ILE A 1 100 ? 2.543 2.316 -13.808 1.00 98.19 100 ILE A C 1
ATOM 764 O O . ILE A 1 100 ? 3.717 2.612 -13.591 1.00 98.19 100 ILE A O 1
ATOM 768 N N . ASP A 1 101 ? 1.603 2.388 -12.869 1.00 98.00 101 ASP A N 1
ATOM 769 C CA . ASP A 1 101 ? 1.884 2.871 -11.515 1.00 98.00 101 ASP A CA 1
ATOM 770 C C . ASP A 1 101 ? 2.904 1.989 -10.785 1.00 98.00 101 ASP A C 1
ATOM 772 O O . ASP A 1 101 ? 3.738 2.484 -10.031 1.00 98.00 101 ASP A O 1
ATOM 776 N N . SER A 1 102 ? 2.871 0.676 -11.010 1.00 97.12 102 SER A N 1
ATOM 777 C CA . SER A 1 102 ? 3.871 -0.247 -10.474 1.00 97.12 102 SER A CA 1
ATOM 778 C C . SER A 1 102 ? 5.251 -0.001 -11.090 1.00 97.12 102 SER A C 1
ATOM 780 O O . SER A 1 102 ? 6.252 0.010 -10.376 1.00 97.12 102 SER A O 1
ATOM 782 N N . ALA A 1 103 ? 5.319 0.263 -12.398 1.00 97.62 103 ALA A N 1
ATOM 783 C CA . ALA A 1 103 ? 6.572 0.556 -13.092 1.00 97.62 103 ALA A CA 1
ATOM 784 C C . ALA A 1 103 ? 7.240 1.862 -12.638 1.00 97.62 103 ALA A C 1
ATOM 786 O O . ALA A 1 103 ? 8.466 1.955 -12.673 1.00 97.62 103 ALA A O 1
ATOM 787 N N . THR A 1 104 ? 6.458 2.844 -12.189 1.00 97.69 104 THR A N 1
ATOM 7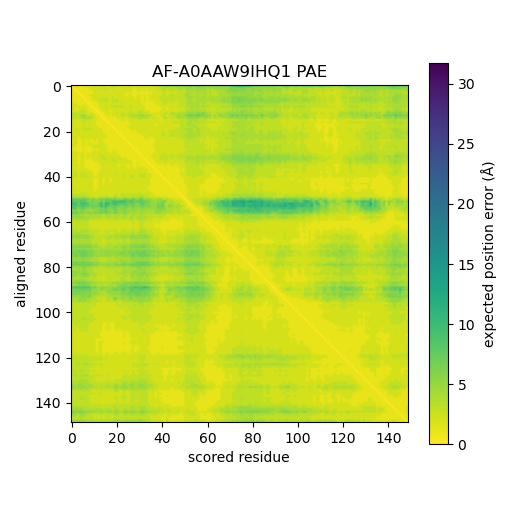88 C CA . THR A 1 104 ? 6.955 4.119 -11.642 1.00 97.69 104 THR A CA 1
ATOM 789 C C . THR A 1 104 ? 7.085 4.118 -10.119 1.00 97.69 104 THR A C 1
ATOM 791 O O . THR A 1 104 ? 7.510 5.119 -9.550 1.00 97.69 104 THR A O 1
ATOM 794 N N . LEU A 1 105 ? 6.694 3.024 -9.455 1.00 97.75 105 LEU A N 1
ATOM 795 C CA . LEU A 1 105 ? 6.487 2.925 -8.005 1.00 97.75 105 LEU A CA 1
ATOM 796 C C . LEU A 1 105 ? 5.435 3.889 -7.433 1.00 97.75 105 LEU A C 1
ATOM 798 O O . LEU A 1 105 ? 5.218 3.893 -6.221 1.00 97.75 105 LEU A O 1
ATOM 802 N N . MET A 1 106 ? 4.707 4.632 -8.274 1.00 98.31 106 MET A N 1
ATOM 803 C CA . MET A 1 106 ? 3.581 5.452 -7.828 1.00 98.31 106 MET A CA 1
ATOM 804 C C . MET A 1 106 ? 2.507 4.596 -7.157 1.00 98.31 106 MET A C 1
ATOM 806 O O . MET A 1 106 ? 1.914 5.035 -6.181 1.00 98.31 106 MET A O 1
ATOM 810 N N . ASN A 1 107 ? 2.321 3.347 -7.602 1.00 97.94 107 ASN A N 1
ATOM 811 C CA . ASN A 1 107 ? 1.408 2.408 -6.949 1.00 97.94 107 ASN A CA 1
ATOM 812 C C . ASN A 1 107 ? 1.725 2.299 -5.454 1.00 97.94 107 ASN A C 1
ATOM 814 O O . ASN A 1 107 ? 0.834 2.446 -4.629 1.00 97.94 107 ASN A O 1
ATOM 818 N N . LYS A 1 108 ? 3.009 2.152 -5.113 1.00 98.25 108 LYS A N 1
ATOM 819 C CA . LYS A 1 108 ? 3.441 2.050 -3.721 1.00 98.25 108 LYS A CA 1
ATOM 820 C C . LYS A 1 108 ? 3.281 3.371 -2.968 1.00 98.25 108 LYS A C 1
ATOM 822 O O . LYS A 1 108 ? 2.898 3.357 -1.808 1.00 98.25 108 LYS A O 1
ATOM 827 N N . GLY A 1 109 ? 3.490 4.509 -3.632 1.00 98.31 109 GLY A N 1
ATOM 828 C CA . GLY A 1 109 ? 3.186 5.827 -3.062 1.00 98.31 109 GLY A CA 1
ATOM 829 C C . GLY A 1 109 ? 1.703 6.004 -2.704 1.00 98.31 109 GLY A C 1
ATOM 830 O O . GLY A 1 109 ? 1.387 6.508 -1.629 1.00 98.31 109 GLY A O 1
ATOM 831 N N . LEU A 1 110 ? 0.791 5.540 -3.564 1.00 98.56 110 LEU A N 1
ATOM 832 C CA . LEU A 1 110 ? -0.650 5.533 -3.284 1.00 98.56 110 LEU A CA 1
ATOM 833 C C . LEU A 1 110 ? -0.985 4.616 -2.100 1.00 98.56 110 LEU A C 1
ATOM 835 O O . LEU A 1 110 ? -1.766 4.990 -1.231 1.00 98.56 110 LEU A O 1
ATOM 839 N N . GLU A 1 111 ? -0.361 3.443 -2.043 1.00 98.50 111 GLU A N 1
ATOM 840 C CA . GLU A 1 111 ? -0.585 2.458 -0.981 1.00 98.50 111 GLU A CA 1
ATOM 841 C C . GLU A 1 111 ? -0.039 2.914 0.382 1.00 98.50 111 GLU A C 1
ATOM 843 O O . GLU A 1 111 ? -0.617 2.561 1.406 1.00 98.50 111 GLU A O 1
ATOM 848 N N . VAL A 1 112 ? 1.015 3.743 0.420 1.00 98.75 112 VAL A N 1
ATOM 849 C CA . VAL A 1 112 ? 1.482 4.402 1.657 1.00 98.75 112 VAL A CA 1
ATOM 850 C C . VAL A 1 112 ? 0.396 5.321 2.223 1.00 98.75 112 VAL A C 1
ATOM 852 O O . VAL A 1 112 ? 0.086 5.256 3.411 1.00 98.75 112 VAL A O 1
ATOM 855 N N . ILE A 1 113 ? -0.225 6.149 1.377 1.00 98.56 113 ILE A N 1
ATOM 856 C CA . ILE A 1 113 ? -1.327 7.036 1.790 1.00 98.56 113 ILE A CA 1
ATOM 857 C C . ILE A 1 113 ? -2.537 6.212 2.239 1.00 98.56 113 ILE A C 1
ATOM 859 O O . ILE A 1 113 ? -3.180 6.525 3.239 1.00 98.56 113 ILE A O 1
ATOM 863 N N . GLU A 1 114 ? -2.849 5.141 1.518 1.00 98.38 114 GLU A N 1
ATOM 864 C CA . GLU A 1 114 ? -3.926 4.231 1.891 1.00 98.38 114 GLU A CA 1
ATOM 865 C C . GLU A 1 114 ? -3.676 3.558 3.250 1.00 98.38 114 GLU A C 1
ATOM 867 O O . GLU A 1 114 ? -4.582 3.531 4.080 1.00 98.38 114 GLU A O 1
ATOM 872 N N . ALA A 1 115 ? -2.453 3.087 3.517 1.00 97.81 115 ALA A N 1
ATOM 873 C CA . ALA A 1 115 ? -2.084 2.472 4.792 1.00 97.81 115 ALA A CA 1
ATOM 874 C C . ALA A 1 115 ? -2.204 3.460 5.960 1.00 97.81 115 ALA A C 1
ATOM 876 O O . ALA A 1 115 ? -2.732 3.099 7.012 1.00 97.81 115 ALA A O 1
ATOM 877 N N . HIS A 1 116 ? -1.800 4.719 5.752 1.00 97.62 116 HIS A N 1
ATOM 878 C CA . HIS A 1 116 ? -2.001 5.788 6.729 1.00 97.62 116 HIS A CA 1
ATOM 879 C C . HIS A 1 116 ? -3.479 5.926 7.127 1.00 97.62 116 HIS A C 1
ATOM 881 O O . HIS A 1 116 ? -3.800 5.975 8.313 1.00 97.62 116 HIS A O 1
ATOM 887 N N . PHE A 1 117 ? -4.392 5.948 6.149 1.00 97.69 117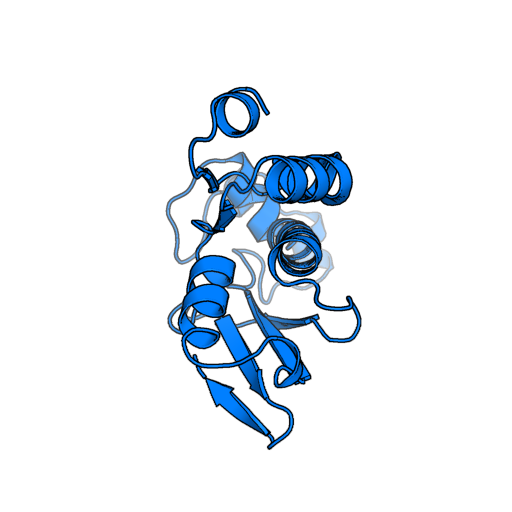 PHE A N 1
ATOM 888 C CA . PHE A 1 117 ? -5.821 6.101 6.428 1.00 97.69 117 PHE A CA 1
ATOM 889 C C . PHE A 1 117 ? -6.481 4.845 6.998 1.00 97.69 117 PHE A C 1
ATOM 891 O O . PHE A 1 117 ? -7.350 4.977 7.857 1.00 97.69 117 PHE A O 1
ATOM 898 N N . LEU A 1 118 ? -6.114 3.655 6.518 1.00 96.38 118 LEU A N 1
ATOM 899 C CA . LEU A 1 118 ? -6.717 2.396 6.963 1.00 96.38 118 LEU A CA 1
ATOM 900 C C . LEU A 1 118 ? -6.312 2.019 8.385 1.00 96.38 118 LEU A C 1
ATOM 902 O O . LEU A 1 118 ? -7.154 1.548 9.140 1.00 96.38 118 LEU A O 1
ATOM 906 N N . PHE A 1 119 ? -5.042 2.224 8.734 1.00 95.19 119 PHE A N 1
ATOM 907 C CA . PHE A 1 119 ? -4.459 1.723 9.981 1.00 95.19 119 PHE A CA 1
ATOM 908 C C . PHE A 1 119 ? -4.068 2.837 10.950 1.00 95.19 119 PHE A C 1
ATOM 910 O O . PHE A 1 119 ? -3.365 2.582 11.921 1.00 95.19 119 PHE A O 1
ATOM 917 N N . ASN A 1 120 ? -4.475 4.081 10.664 1.00 93.75 120 ASN A N 1
ATOM 918 C CA . ASN A 1 120 ? -4.171 5.258 11.481 1.00 93.75 120 ASN A CA 1
ATOM 919 C C . ASN A 1 120 ? -2.665 5.389 11.813 1.00 93.75 120 ASN A C 1
ATOM 921 O O . ASN A 1 120 ? -2.278 5.838 12.891 1.00 93.75 120 ASN A O 1
ATOM 925 N N . CYS A 1 121 ? -1.805 4.971 10.880 1.00 94.38 121 CYS A N 1
ATOM 926 C CA . CYS A 1 121 ? -0.360 4.894 11.074 1.00 94.38 121 CYS A CA 1
ATOM 927 C C . CYS A 1 121 ? 0.319 6.180 10.567 1.00 94.38 121 CYS A C 1
ATOM 929 O O . CYS A 1 121 ? 0.075 6.571 9.421 1.00 94.38 121 CYS A O 1
ATOM 931 N N . PRO A 1 122 ? 1.161 6.862 11.366 1.00 96.50 122 PRO A N 1
ATOM 932 C CA . PRO A 1 122 ? 1.934 8.014 10.899 1.00 96.50 122 PRO A CA 1
ATOM 933 C C . PRO A 1 122 ? 2.842 7.659 9.716 1.00 96.50 122 PRO A C 1
ATOM 935 O O . PRO A 1 122 ? 3.368 6.551 9.643 1.00 96.50 122 PRO A O 1
ATOM 938 N N . TYR A 1 123 ? 3.060 8.598 8.794 1.00 98.19 123 TYR A N 1
ATOM 939 C CA . TYR A 1 123 ? 3.840 8.342 7.574 1.00 98.19 123 TYR A CA 1
ATOM 940 C C . TYR A 1 123 ? 5.284 7.924 7.869 1.00 98.19 123 TYR A C 1
ATOM 942 O O . TYR A 1 123 ? 5.833 7.070 7.181 1.00 98.19 123 TYR A O 1
ATOM 950 N N . GLU A 1 124 ? 5.886 8.507 8.901 1.00 97.88 124 GLU A N 1
ATOM 951 C CA . GLU A 1 124 ? 7.220 8.174 9.400 1.00 97.88 124 GLU A CA 1
ATOM 952 C C . GLU A 1 124 ? 7.350 6.721 9.886 1.00 97.88 124 GLU A C 1
ATOM 954 O O . GLU A 1 124 ? 8.458 6.187 9.906 1.00 97.88 124 GLU A O 1
ATOM 959 N N . ASN A 1 125 ? 6.226 6.072 10.204 1.00 97.88 125 ASN A N 1
ATOM 960 C CA . ASN A 1 125 ? 6.154 4.687 10.660 1.00 97.88 125 ASN A CA 1
ATOM 961 C C . ASN A 1 125 ? 5.733 3.722 9.535 1.00 97.88 125 ASN A C 1
ATOM 963 O O . ASN A 1 125 ? 5.442 2.558 9.806 1.00 97.88 125 ASN A O 1
ATOM 967 N N . ILE A 1 126 ? 5.700 4.173 8.276 1.00 98.50 126 ILE A N 1
ATOM 968 C CA . ILE A 1 126 ? 5.427 3.328 7.107 1.00 98.50 126 ILE A CA 1
ATOM 969 C C . ILE A 1 126 ? 6.713 3.192 6.289 1.00 98.50 126 ILE A C 1
ATOM 971 O O . ILE A 1 126 ? 7.130 4.106 5.578 1.00 98.50 126 ILE A O 1
ATOM 975 N N . GLU A 1 127 ? 7.337 2.021 6.357 1.00 98.56 127 GLU A N 1
ATOM 976 C CA . GLU A 1 127 ? 8.577 1.721 5.647 1.00 98.56 127 GLU A CA 1
ATOM 977 C C . GLU A 1 127 ? 8.295 0.943 4.359 1.00 98.56 127 GLU A C 1
ATOM 979 O O . GLU A 1 127 ? 7.674 -0.118 4.379 1.00 98.56 127 GLU A O 1
ATOM 984 N N . VAL A 1 128 ? 8.775 1.448 3.220 1.00 98.50 128 VAL A N 1
ATOM 985 C CA . VAL A 1 128 ? 8.644 0.758 1.930 1.00 98.50 128 VAL A CA 1
ATOM 986 C C . VAL A 1 128 ? 9.874 -0.101 1.662 1.00 98.50 128 VAL A C 1
ATOM 988 O O . VAL A 1 128 ? 10.984 0.415 1.543 1.00 98.50 128 VAL A O 1
ATOM 991 N N . VAL A 1 129 ? 9.666 -1.405 1.463 1.00 98.31 129 VAL A N 1
ATOM 992 C CA . VAL A 1 129 ? 10.743 -2.370 1.187 1.00 98.31 129 VAL A CA 1
ATOM 993 C C . VAL A 1 129 ? 10.518 -3.057 -0.153 1.00 98.31 129 VAL A C 1
ATOM 995 O O . VAL A 1 129 ? 9.460 -3.621 -0.415 1.00 98.31 129 VAL A O 1
ATOM 998 N N . VAL A 1 130 ? 11.528 -3.073 -1.022 1.00 98.00 130 VAL A N 1
ATOM 999 C CA . VAL A 1 130 ? 11.439 -3.819 -2.285 1.00 98.00 130 VAL A CA 1
ATOM 1000 C C . VAL A 1 130 ? 11.669 -5.311 -2.023 1.00 98.00 130 VAL A C 1
ATOM 1002 O O . VAL A 1 130 ? 12.779 -5.728 -1.703 1.00 98.00 130 VAL A O 1
ATOM 1005 N N . HIS A 1 131 ? 10.629 -6.121 -2.225 1.00 97.75 131 HIS A N 1
ATOM 1006 C CA . HIS A 1 131 ? 10.625 -7.581 -2.133 1.00 97.75 131 HIS A CA 1
ATOM 1007 C C . HIS A 1 131 ? 10.250 -8.196 -3.500 1.00 97.75 131 HIS A C 1
ATOM 1009 O O . HIS A 1 131 ? 9.079 -8.477 -3.773 1.00 97.75 131 HIS A O 1
ATOM 1015 N N . PRO A 1 132 ? 11.224 -8.417 -4.407 1.00 96.31 132 PRO A N 1
ATOM 1016 C CA . PRO A 1 132 ? 10.949 -8.779 -5.802 1.00 96.31 132 PRO A CA 1
ATOM 1017 C C . PRO A 1 132 ? 10.231 -10.115 -5.996 1.00 96.31 132 PRO A C 1
ATOM 1019 O O . PRO A 1 132 ? 9.672 -10.364 -7.066 1.00 96.31 132 PRO A O 1
ATOM 1022 N N . GLN A 1 133 ? 10.295 -11.009 -5.008 1.00 96.12 133 GLN A N 1
ATOM 1023 C CA . GLN A 1 133 ? 9.656 -12.317 -5.072 1.00 96.12 133 GLN A CA 1
ATOM 1024 C C . GLN A 1 133 ? 8.133 -12.191 -4.985 1.00 96.12 133 GLN A C 1
ATOM 1026 O O . GLN A 1 133 ? 7.461 -12.971 -5.664 1.00 96.12 133 GLN A O 1
ATOM 1031 N N . GLY A 1 134 ? 7.636 -11.195 -4.236 1.00 93.88 134 GLY A N 1
ATOM 1032 C CA . GLY A 1 134 ? 6.212 -10.944 -4.007 1.00 93.88 134 GLY A CA 1
ATOM 1033 C C . GLY A 1 134 ? 5.521 -12.060 -3.223 1.00 93.88 134 GLY A C 1
ATOM 1034 O O . GLY A 1 134 ? 4.392 -12.394 -3.558 1.00 93.88 134 GLY A O 1
ATOM 1035 N N . ILE A 1 135 ? 6.229 -12.687 -2.273 1.00 96.75 135 ILE A N 1
ATOM 1036 C CA . ILE A 1 135 ? 5.712 -13.801 -1.458 1.00 96.75 135 ILE A CA 1
ATOM 1037 C C . ILE A 1 135 ? 5.214 -13.281 -0.111 1.00 96.75 135 ILE A C 1
ATOM 1039 O O . ILE A 1 135 ? 4.092 -13.575 0.281 1.00 96.75 135 ILE A O 1
ATOM 1043 N N . ILE A 1 136 ? 6.044 -12.499 0.585 1.00 97.94 136 ILE A N 1
ATOM 1044 C CA . ILE A 1 136 ? 5.605 -11.749 1.762 1.00 97.94 136 ILE A CA 1
ATOM 1045 C C . ILE A 1 136 ? 4.935 -10.482 1.247 1.00 97.94 136 ILE A C 1
ATOM 1047 O O . ILE A 1 136 ? 5.580 -9.689 0.560 1.00 97.94 136 ILE A O 1
ATOM 1051 N N . HIS A 1 137 ? 3.647 -10.324 1.537 1.00 97.50 137 HIS A N 1
ATOM 1052 C CA . HIS A 1 137 ? 2.855 -9.218 1.009 1.00 97.50 137 HIS A CA 1
ATOM 1053 C C . HIS A 1 137 ? 3.013 -7.951 1.851 1.00 97.50 137 HIS A C 1
ATOM 1055 O O . HIS A 1 137 ? 3.176 -6.871 1.301 1.00 97.50 137 HIS A O 1
ATOM 1061 N N . SER A 1 138 ? 3.079 -8.057 3.171 1.00 98.56 138 SER A N 1
ATOM 1062 C CA . SER A 1 138 ? 3.459 -6.948 4.045 1.00 98.56 138 SER A CA 1
ATOM 1063 C C . SER A 1 138 ? 3.745 -7.464 5.441 1.00 98.56 138 SER A C 1
ATOM 1065 O O . SER A 1 138 ? 3.563 -8.648 5.696 1.00 98.56 138 SER A O 1
ATOM 1067 N N . MET A 1 139 ? 4.234 -6.596 6.323 1.00 98.44 139 MET A N 1
ATOM 1068 C CA . MET A 1 139 ? 4.542 -6.975 7.697 1.00 98.44 139 MET A CA 1
ATOM 1069 C C . MET A 1 139 ? 4.170 -5.852 8.661 1.00 98.44 139 MET A C 1
ATOM 1071 O O . MET A 1 139 ? 4.094 -4.683 8.272 1.00 98.44 139 MET A O 1
ATOM 1075 N N . VAL A 1 140 ? 3.976 -6.218 9.922 1.00 98.44 140 VAL A N 1
ATOM 1076 C CA . VAL A 1 140 ? 3.754 -5.297 11.038 1.00 98.44 140 VAL A CA 1
ATOM 1077 C C . VAL A 1 140 ? 4.819 -5.564 12.092 1.00 98.44 140 VAL A C 1
ATOM 1079 O O . VAL A 1 140 ? 4.994 -6.705 12.515 1.00 98.44 140 VAL A O 1
ATOM 1082 N N . GLU A 1 141 ? 5.538 -4.516 12.479 1.00 98.25 141 GLU A N 1
ATOM 1083 C CA . GLU A 1 141 ? 6.491 -4.505 13.587 1.00 98.25 141 GLU A CA 1
ATOM 1084 C C . GLU A 1 141 ? 5.809 -3.918 14.828 1.00 98.25 141 GLU A C 1
ATOM 1086 O O . GLU A 1 141 ? 5.167 -2.865 14.758 1.00 98.25 141 GLU A O 1
ATOM 1091 N N . TYR A 1 142 ? 5.961 -4.595 15.961 1.00 97.50 142 TYR A N 1
ATOM 1092 C CA . TYR A 1 142 ? 5.368 -4.221 17.244 1.00 97.50 142 TYR A CA 1
ATOM 1093 C C . TYR A 1 142 ? 6.389 -3.551 18.166 1.00 97.50 142 TYR A C 1
ATOM 1095 O O . TYR A 1 142 ? 7.597 -3.608 17.937 1.00 97.50 142 TYR A O 1
ATOM 1103 N N . ASN A 1 143 ? 5.912 -2.912 19.236 1.00 96.31 143 ASN A N 1
ATOM 1104 C CA . ASN A 1 143 ? 6.753 -2.190 20.201 1.00 96.31 143 ASN A CA 1
ATOM 1105 C C . ASN A 1 143 ? 7.800 -3.073 20.910 1.00 96.31 143 ASN A C 1
ATOM 1107 O O . ASN A 1 143 ? 8.795 -2.562 21.420 1.00 96.31 143 ASN A O 1
ATOM 1111 N N . ASP A 1 144 ? 7.592 -4.391 20.943 1.00 96.00 144 ASP A N 1
ATOM 1112 C CA . ASP A 1 144 ? 8.539 -5.386 21.459 1.00 96.00 144 ASP A CA 1
ATOM 1113 C C . ASP A 1 144 ? 9.554 -5.876 20.401 1.00 96.00 144 ASP A C 1
ATOM 1115 O O . ASP A 1 144 ? 10.356 -6.767 20.684 1.00 96.00 144 ASP A O 1
ATOM 1119 N N . ALA A 1 145 ? 9.532 -5.279 19.204 1.00 95.88 145 ALA A N 1
ATOM 1120 C CA . ALA A 1 145 ? 10.299 -5.637 18.011 1.00 95.88 145 ALA A CA 1
ATOM 1121 C C . ALA A 1 145 ? 9.934 -6.989 17.364 1.00 95.88 145 ALA A C 1
ATOM 1123 O O . ALA A 1 145 ? 10.637 -7.445 16.457 1.00 95.88 145 ALA A O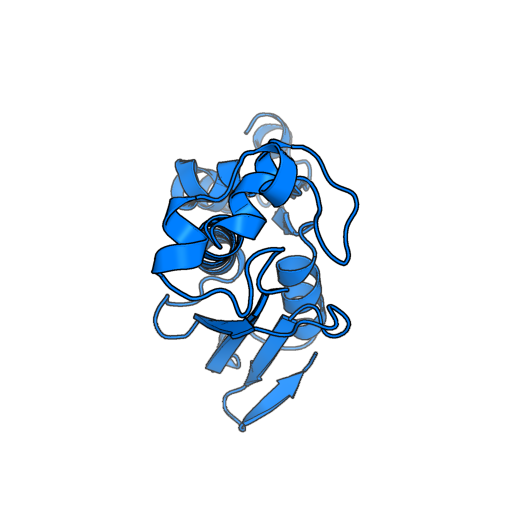 1
ATOM 1124 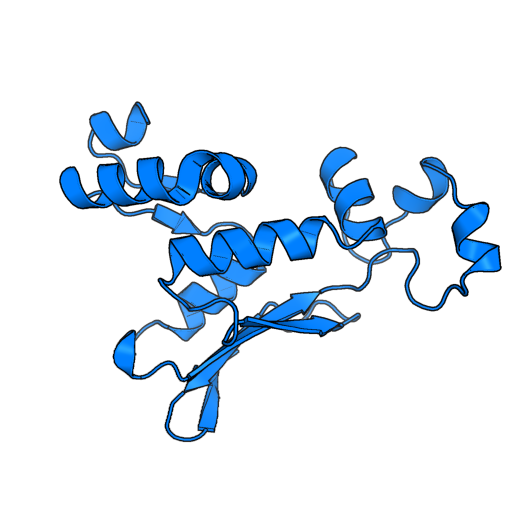N N . SER A 1 146 ? 8.834 -7.629 17.775 1.00 97.00 146 SER A N 1
ATOM 1125 C CA . SER A 1 146 ? 8.262 -8.757 17.035 1.00 97.00 146 SER A CA 1
ATOM 1126 C C . SER A 1 146 ? 7.767 -8.291 15.662 1.00 97.00 146 SER A C 1
ATOM 1128 O O . SER A 1 146 ? 7.247 -7.183 15.527 1.00 97.00 146 SER A O 1
ATOM 1130 N N . VAL A 1 147 ? 7.894 -9.144 14.639 1.00 97.88 147 VAL A N 1
ATOM 1131 C CA . VAL A 1 147 ? 7.408 -8.862 13.278 1.00 97.88 147 VAL A CA 1
ATOM 1132 C C . VAL A 1 147 ? 6.502 -9.991 12.803 1.00 97.88 147 VAL A C 1
ATOM 1134 O O . VAL A 1 147 ? 6.917 -11.151 12.794 1.00 97.88 147 VAL A O 1
ATOM 1137 N N . ILE A 1 148 ? 5.283 -9.646 12.384 1.00 97.88 148 ILE A N 1
ATOM 1138 C CA . ILE A 1 148 ? 4.279 -10.584 11.861 1.00 97.88 148 ILE A CA 1
ATOM 1139 C C . ILE A 1 148 ? 4.002 -10.273 10.388 1.00 97.88 148 ILE A C 1
ATOM 1141 O O . ILE A 1 148 ? 3.833 -9.110 10.013 1.00 97.88 148 ILE A O 1
ATOM 1145 N N . ALA A 1 149 ? 3.966 -11.316 9.557 1.00 96.31 149 ALA A N 1
ATOM 1146 C CA . ALA A 1 149 ? 3.938 -11.258 8.097 1.00 96.31 149 ALA A CA 1
ATOM 1147 C C . ALA A 1 149 ? 2.938 -12.256 7.503 1.00 96.31 149 ALA A C 1
ATOM 1149 O O . ALA A 1 149 ? 2.863 -13.380 8.054 1.00 96.31 149 ALA A O 1
#

Foldseek 3Di:
DVCLVVQEADADADLVCCLVQLVPVLVSNVVSVHHHQYPHQLVNQVVVQCPPHDLQQFQAKEAEALQAQCPPPDPVRVVPDDLVSLCPTPDDNDDSVCSNCSPVVVNVVSVLSSCCSNSVDDSVRYHYHYDNVCPNRIWTAGPVRDIGD